Protein AF-A0A444R4G4-F1 (afdb_monomer)

Structure (mmCIF, N/CA/C/O backbone):
data_AF-A0A444R4G4-F1
#
_entry.id   AF-A0A444R4G4-F1
#
loop_
_atom_site.group_PDB
_atom_site.id
_atom_site.type_symbol
_atom_site.label_atom_id
_atom_site.label_alt_id
_atom_site.label_comp_id
_atom_site.label_asym_id
_atom_site.label_entity_id
_atom_site.label_seq_id
_atom_site.pdbx_PDB_ins_code
_atom_site.Cartn_x
_atom_site.Cartn_y
_atom_site.Cartn_z
_atom_site.occupancy
_atom_site.B_iso_or_equiv
_atom_site.auth_seq_id
_atom_site.auth_comp_id
_atom_site.auth_asym_id
_atom_site.auth_atom_id
_atom_site.pdbx_PDB_model_num
ATOM 1 N N . THR A 1 1 ? 15.868 -3.733 -19.980 1.00 61.16 1 THR A N 1
ATOM 2 C CA . THR A 1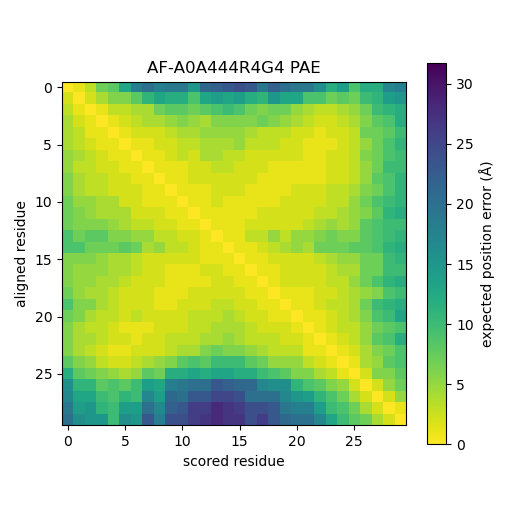 1 ? 14.519 -3.330 -19.554 1.00 61.16 1 THR A CA 1
ATOM 3 C C . THR A 1 1 ? 14.654 -2.723 -18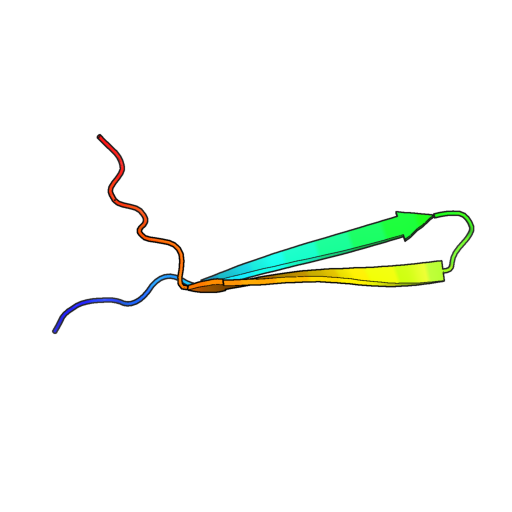.190 1.00 61.16 1 THR A C 1
ATOM 5 O O . THR A 1 1 ? 15.183 -3.403 -17.319 1.00 61.16 1 THR A O 1
ATOM 8 N N . ASP A 1 2 ? 14.258 -1.467 -18.026 1.00 79.06 2 ASP A N 1
ATOM 9 C CA . ASP A 1 2 ? 14.249 -0.824 -16.714 1.00 79.06 2 ASP A CA 1
ATOM 10 C C . ASP A 1 2 ? 13.214 -1.526 -15.828 1.00 79.06 2 ASP A C 1
ATOM 12 O O . ASP A 1 2 ? 12.044 -1.660 -16.200 1.00 79.06 2 ASP A O 1
ATOM 16 N N . ILE A 1 3 ? 13.666 -2.073 -14.699 1.00 82.44 3 ILE A N 1
ATOM 17 C CA . ILE A 1 3 ? 12.796 -2.742 -13.730 1.00 82.44 3 ILE A CA 1
ATOM 18 C C . ILE A 1 3 ? 12.197 -1.655 -12.841 1.00 82.44 3 ILE A C 1
ATOM 20 O O . ILE A 1 3 ? 12.913 -0.991 -12.097 1.00 82.44 3 ILE A O 1
ATOM 24 N N . LYS A 1 4 ? 10.877 -1.482 -12.922 1.00 84.12 4 LYS A N 1
ATOM 25 C CA . LYS A 1 4 ? 10.122 -0.577 -12.050 1.00 84.12 4 LYS A CA 1
ATOM 26 C C . LYS A 1 4 ? 9.884 -1.245 -10.698 1.00 84.12 4 LYS A C 1
ATOM 28 O O . LYS A 1 4 ? 9.432 -2.391 -10.659 1.00 84.12 4 LYS A O 1
ATOM 33 N N . HIS A 1 5 ? 10.140 -0.531 -9.607 1.00 87.12 5 HIS A N 1
ATOM 34 C CA . HIS A 1 5 ? 9.854 -1.004 -8.254 1.00 87.12 5 HIS A CA 1
ATOM 35 C C . HIS A 1 5 ? 8.621 -0.285 -7.715 1.00 87.12 5 HIS A C 1
ATOM 37 O O . HIS A 1 5 ? 8.456 0.913 -7.911 1.00 87.12 5 HIS A O 1
ATOM 43 N N . TYR A 1 6 ? 7.747 -1.015 -7.030 1.00 89.50 6 TYR A N 1
ATOM 44 C CA . TYR A 1 6 ? 6.538 -0.456 -6.431 1.00 89.50 6 TYR A CA 1
ATOM 45 C C . TYR A 1 6 ? 6.492 -0.801 -4.952 1.00 89.50 6 TYR A C 1
ATOM 47 O O . TYR A 1 6 ? 6.813 -1.926 -4.563 1.00 89.50 6 TYR A O 1
ATOM 55 N N . ILE A 1 7 ? 6.062 0.160 -4.139 1.00 92.94 7 ILE A N 1
ATOM 56 C CA . ILE A 1 7 ? 5.825 -0.034 -2.715 1.00 92.94 7 ILE A CA 1
ATOM 57 C C . ILE A 1 7 ? 4.328 -0.002 -2.418 1.00 92.94 7 ILE A C 1
ATOM 59 O O . ILE A 1 7 ? 3.584 0.825 -2.944 1.00 92.94 7 ILE A O 1
ATOM 63 N N . LEU A 1 8 ? 3.898 -0.923 -1.557 1.00 95.25 8 LEU A N 1
ATOM 64 C CA . LEU A 1 8 ? 2.564 -0.967 -0.972 1.00 95.25 8 LEU A CA 1
ATOM 65 C C . LEU A 1 8 ? 2.711 -0.889 0.547 1.00 95.25 8 LEU A C 1
ATOM 67 O O . LEU A 1 8 ? 3.250 -1.805 1.167 1.00 95.25 8 LEU A O 1
ATOM 71 N N . ILE A 1 9 ? 2.217 0.194 1.142 1.00 94.56 9 ILE A N 1
ATOM 72 C CA . ILE A 1 9 ?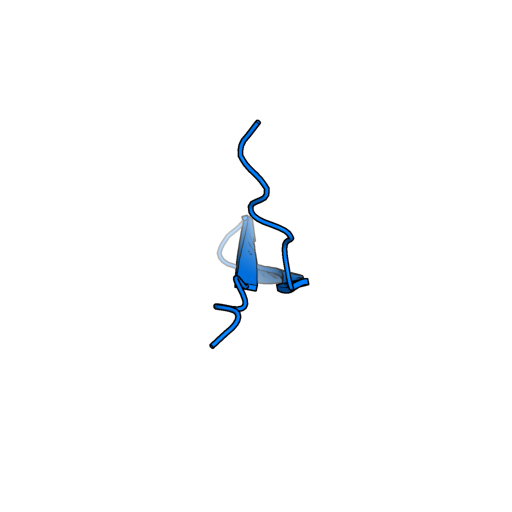 2.209 0.404 2.589 1.00 94.56 9 ILE A CA 1
ATOM 73 C C . ILE A 1 9 ? 0.768 0.308 3.080 1.00 94.56 9 ILE A C 1
ATOM 75 O O . ILE A 1 9 ? -0.095 1.103 2.702 1.00 94.56 9 ILE A O 1
ATOM 79 N N . LEU A 1 10 ? 0.521 -0.666 3.952 1.00 96.94 10 LEU A N 1
ATOM 80 C CA . LEU A 1 10 ? -0.754 -0.847 4.635 1.00 96.94 10 LEU A CA 1
ATOM 81 C C . LEU A 1 10 ? -0.590 -0.485 6.108 1.00 96.94 10 LEU A C 1
ATOM 83 O O . LEU A 1 10 ? 0.339 -0.957 6.767 1.00 96.94 10 LEU A O 1
ATOM 87 N N . LYS A 1 11 ? -1.517 0.317 6.632 1.00 97.44 11 LYS A N 1
ATOM 88 C CA . LYS A 1 11 ? -1.634 0.586 8.067 1.00 97.44 11 LYS A CA 1
ATOM 89 C C . LYS A 1 11 ? -2.797 -0.202 8.645 1.00 97.44 11 LYS A C 1
ATOM 91 O O . LYS A 1 11 ? -3.824 -0.386 7.992 1.00 97.44 11 LYS A O 1
ATOM 96 N N . ARG A 1 12 ? -2.623 -0.671 9.880 1.00 97.62 12 ARG A N 1
ATOM 97 C CA . ARG A 1 12 ? -3.643 -1.399 10.631 1.00 97.62 12 ARG A CA 1
ATOM 98 C C . ARG A 1 12 ? -3.755 -0.837 12.037 1.00 97.62 12 ARG A C 1
ATOM 100 O O . ARG A 1 12 ? -2.765 -0.802 12.760 1.00 97.62 12 ARG A O 1
ATOM 107 N N . GLU A 1 13 ? -4.973 -0.497 12.438 1.00 97.50 13 GLU A N 1
ATOM 108 C CA . GLU A 1 13 ? -5.287 -0.037 13.789 1.00 97.50 13 GLU A CA 1
ATOM 109 C C . GLU A 1 13 ? -6.687 -0.507 14.189 1.00 97.50 13 GLU A C 1
ATOM 111 O O . GLU A 1 13 ? -7.625 -0.430 13.398 1.00 97.50 13 GLU A O 1
ATOM 116 N N . ASN A 1 14 ? -6.832 -1.039 15.408 1.00 96.25 14 ASN A N 1
ATOM 117 C CA . ASN A 1 14 ? -8.117 -1.487 15.968 1.00 96.25 14 ASN A CA 1
ATOM 118 C C . ASN A 1 14 ? -8.937 -2.404 15.036 1.00 96.25 14 ASN A C 1
ATOM 120 O O . ASN A 1 14 ? -10.160 -2.341 14.982 1.00 96.25 14 ASN A O 1
ATOM 124 N N . GLY A 1 15 ? -8.252 -3.263 14.275 1.00 95.38 15 GLY A N 1
ATOM 125 C CA . GLY A 1 15 ? -8.886 -4.190 13.331 1.00 95.38 15 GLY A CA 1
ATOM 126 C C . GLY 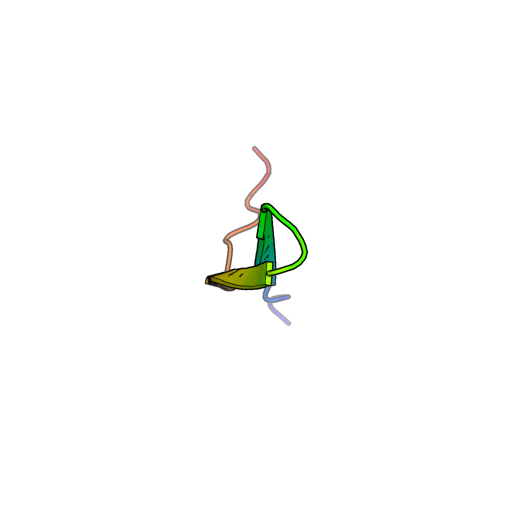A 1 15 ? -9.265 -3.579 11.979 1.00 95.38 15 GLY A C 1
ATOM 127 O O . GLY A 1 15 ? -9.557 -4.333 11.054 1.00 95.38 15 GLY A O 1
ATOM 128 N N . VAL A 1 16 ? -9.180 -2.258 11.822 1.00 95.94 16 VAL A N 1
ATOM 129 C CA . VAL A 1 16 ? -9.348 -1.572 10.539 1.00 95.94 16 VAL A CA 1
ATOM 130 C C . VAL A 1 16 ? -8.004 -1.537 9.818 1.00 95.94 16 VAL A C 1
ATOM 132 O O . VAL A 1 16 ? -6.967 -1.275 10.424 1.00 95.94 16 VAL A O 1
ATOM 135 N N . THR A 1 17 ? -8.011 -1.842 8.522 1.00 97.38 17 THR A N 1
ATOM 136 C CA . THR A 1 17 ? -6.829 -1.770 7.652 1.00 97.38 17 THR A CA 1
ATOM 137 C C . THR A 1 17 ? -7.110 -0.788 6.530 1.00 97.38 17 THR A C 1
ATOM 139 O O . THR A 1 17 ? -8.180 -0.848 5.927 1.00 97.38 17 THR A O 1
ATOM 142 N N . TRP A 1 18 ? -6.162 0.097 6.240 1.00 97.00 18 TRP A N 1
ATOM 143 C CA . TRP 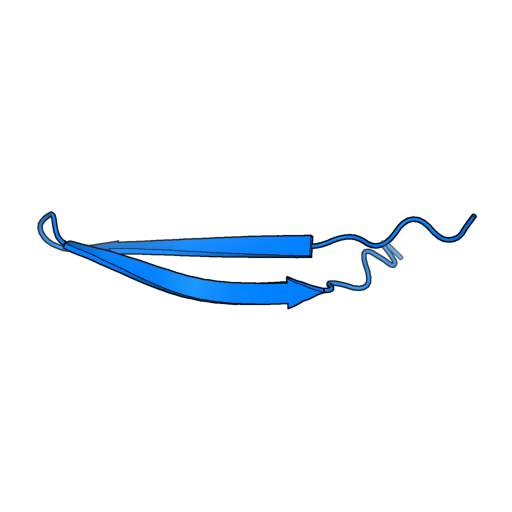A 1 18 ? -6.273 1.036 5.130 1.00 97.00 18 TRP A CA 1
ATOM 144 C C . TRP A 1 18 ? -4.960 1.169 4.367 1.00 97.00 18 TRP A C 1
ATOM 146 O O . TRP A 1 18 ? -3.869 0.894 4.877 1.00 97.00 18 TRP A O 1
ATOM 156 N N . LEU A 1 19 ? -5.104 1.581 3.109 1.00 96.50 19 LEU A N 1
ATOM 157 C CA . LEU A 1 19 ? -3.988 1.924 2.250 1.00 96.50 19 LEU A CA 1
ATOM 158 C C . LEU A 1 19 ? -3.378 3.240 2.731 1.00 96.50 19 LEU A C 1
ATOM 160 O O . LEU A 1 19 ? -4.070 4.253 2.781 1.00 96.50 19 LEU A O 1
ATOM 164 N N . ASP A 1 20 ? -2.095 3.213 3.076 1.00 95.31 20 ASP A N 1
ATOM 165 C CA . ASP A 1 20 ? -1.352 4.410 3.469 1.00 95.31 20 ASP A CA 1
ATOM 166 C C . ASP A 1 20 ? -0.576 4.994 2.285 1.00 95.31 20 ASP A C 1
ATOM 168 O O . ASP A 1 20 ? -0.594 6.199 2.058 1.00 95.31 20 ASP A O 1
ATOM 172 N N . ASN A 1 21 ? 0.072 4.132 1.495 1.00 92.88 21 ASN A N 1
ATOM 173 C CA . ASN A 1 21 ? 0.787 4.538 0.290 1.00 92.88 21 ASN A CA 1
ATOM 174 C C . ASN A 1 21 ? 0.799 3.403 -0.744 1.00 92.88 21 ASN A C 1
ATOM 176 O O . ASN A 1 21 ? 1.019 2.240 -0.400 1.00 92.88 21 ASN A O 1
ATOM 180 N N . PHE A 1 22 ? 0.584 3.755 -2.009 1.00 93.44 22 PHE A N 1
ATOM 181 C CA . PHE A 1 22 ? 0.924 2.918 -3.149 1.00 93.44 22 PHE A CA 1
ATOM 182 C C . PHE A 1 22 ? 1.596 3.788 -4.208 1.00 93.44 22 PHE A C 1
ATOM 184 O O . PHE A 1 22 ? 1.007 4.774 -4.656 1.00 93.44 22 PHE A O 1
ATOM 191 N N . GLY A 1 23 ? 2.811 3.427 -4.609 1.00 91.44 23 GLY A N 1
ATOM 192 C CA . GLY A 1 23 ? 3.576 4.237 -5.548 1.00 91.44 23 GLY A CA 1
ATOM 193 C C . GLY A 1 23 ? 4.778 3.513 -6.130 1.00 91.44 23 GLY A C 1
ATOM 194 O O . GLY A 1 23 ? 5.265 2.528 -5.573 1.00 91.44 23 GLY A O 1
ATOM 195 N N . GLU A 1 24 ? 5.233 4.009 -7.279 1.00 90.19 24 GLU A N 1
ATOM 196 C CA . GLU A 1 24 ? 6.537 3.648 -7.827 1.00 90.19 24 GLU A CA 1
ATOM 197 C C . GLU A 1 24 ? 7.605 4.204 -6.884 1.00 90.19 24 GLU A C 1
ATOM 199 O O . GLU A 1 24 ? 7.516 5.349 -6.441 1.00 90.19 24 GLU A O 1
ATOM 204 N N . THR A 1 25 ? 8.575 3.372 -6.532 1.00 84.25 25 THR A N 1
ATOM 205 C CA . THR A 1 25 ? 9.744 3.788 -5.772 1.00 84.25 25 THR A CA 1
ATOM 206 C C . THR A 1 25 ? 10.949 3.635 -6.672 1.00 84.25 25 THR A C 1
ATOM 208 O O . THR A 1 25 ? 11.1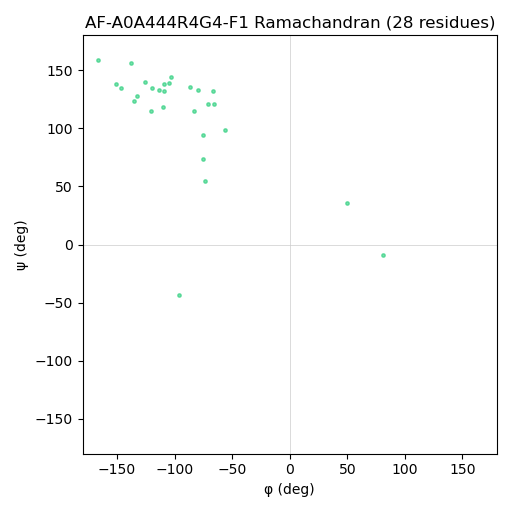48 2.591 -7.292 1.00 84.25 25 THR A O 1
ATOM 211 N N . ASP A 1 26 ? 11.784 4.661 -6.706 1.00 76.19 26 ASP A N 1
ATOM 212 C CA . ASP A 1 26 ? 13.122 4.521 -7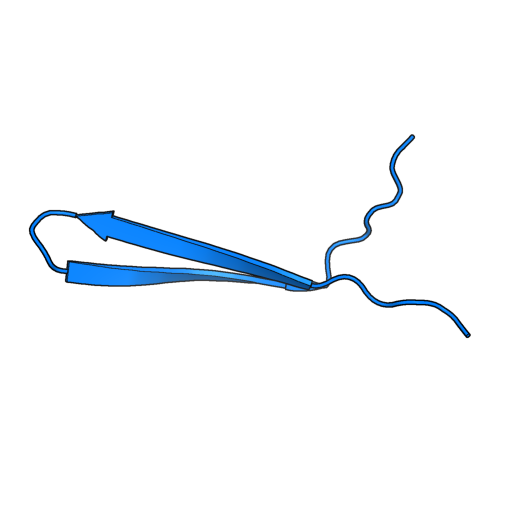.246 1.00 76.19 26 ASP A CA 1
ATOM 213 C C . ASP A 1 26 ? 13.925 3.768 -6.183 1.00 76.19 26 ASP A C 1
ATOM 215 O O . ASP A 1 26 ? 14.414 4.358 -5.222 1.00 76.19 26 ASP A O 1
ATOM 219 N N . ASP A 1 27 ? 14.017 2.438 -6.289 1.00 66.00 27 ASP A N 1
ATOM 220 C CA . ASP A 1 27 ? 14.994 1.663 -5.507 1.00 66.00 27 ASP A CA 1
ATOM 221 C C . ASP A 1 27 ? 16.394 1.895 -6.111 1.00 66.00 27 ASP A C 1
ATOM 223 O O . ASP A 1 27 ? 17.104 0.967 -6.491 1.00 66.00 27 ASP A O 1
ATOM 227 N N . GLU A 1 28 ? 16.801 3.165 -6.227 1.00 57.06 28 GLU A N 1
ATOM 228 C CA . GLU A 1 28 ? 18.204 3.543 -6.347 1.00 57.06 28 GLU A CA 1
ATOM 229 C C . GLU A 1 28 ? 18.824 3.396 -4.955 1.00 57.06 28 GLU A C 1
ATOM 231 O O . GLU A 1 28 ? 19.086 4.369 -4.246 1.00 57.06 28 GLU A O 1
ATOM 236 N N . LYS A 1 29 ? 19.040 2.144 -4.531 1.00 53.41 29 LYS A N 1
ATOM 237 C CA . LYS A 1 29 ? 19.972 1.850 -3.442 1.00 53.41 29 LYS A CA 1
ATOM 238 C C . LYS A 1 29 ? 21.338 2.426 -3.827 1.00 53.41 29 LYS A C 1
ATOM 240 O O . LYS A 1 29 ? 22.071 1.810 -4.600 1.00 53.41 29 LYS A O 1
ATOM 245 N N . LYS A 1 30 ? 21.662 3.608 -3.310 1.00 43.72 30 LYS A N 1
ATOM 246 C CA . 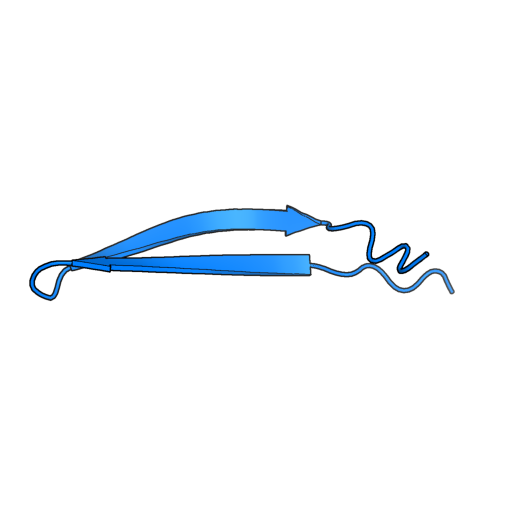LYS A 1 30 ? 23.046 4.037 -3.099 1.00 43.72 30 LYS A CA 1
ATOM 247 C C . LYS A 1 30 ? 23.556 3.480 -1.782 1.00 43.72 30 LYS A C 1
ATOM 249 O O . LYS A 1 30 ? 22.777 3.489 -0.804 1.00 43.72 30 LYS A O 1
#

Solvent-accessible surface area (backbone atoms only — not comparable to full-atom values): 2174 Å² total; per-residue (Å²): 130,90,82,84,43,72,48,79,42,75,47,76,58,97,90,47,74,47,84,73,44,75,45,80,42,86,83,74,82,123

Secondary structure (DSSP, 8-state):
----EEEEEEEEETTEEEEEEEEEE-----

Sequence (30 aa):
TDIKHYILILKRENGVTWLDNFGETDDEKK

Radius of gyration: 12.98 Å; Cα contacts (8 Å, |Δi|>4): 36; chains: 1; bounding box: 32×9×36 Å

Organism: Escherichia coli (NCBI:txid562)

Foldseek 3Di:
DDDWDWDWDWDDDPRDIDTPDIDTDPPPPD

pLDDT: mean 85.93, std 14.71, range [43.72, 97.62]

Nearest PDB structures (foldseek):
  4v5i-assembly1_AS  TM=4.677E-01  e=8.775E+00  Lactococcus virus P2
  5y5p-assembly2_E  TM=2.577E-01  e=3.008E+00  Shrimp white spot syndrome virus (isolate Tongan)
  5y5q-assembly1_B  TM=2.381E-01  e=3.677E+00  Shrimp white spot syndrome virus (iso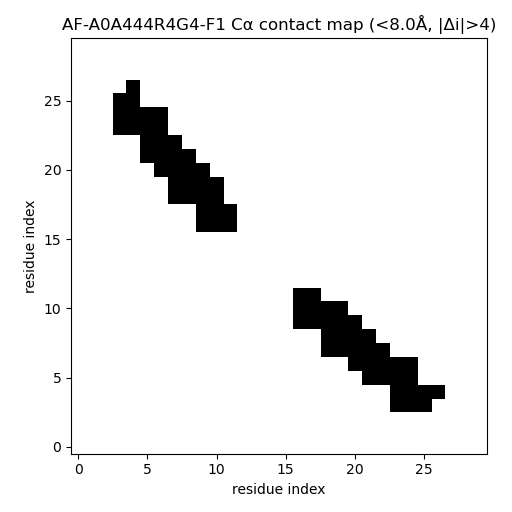late Tongan)